Protein AF-A0A0S2Q582-F1 (afdb_monomer_lite)

Organism: NCBI:txid1745191

pLDDT: mean 90.83, std 4.7, range [63.19, 94.94]

Secondary structure (DSSP, 8-state):
-EEEEEEEEE-TTS-EEEEEEEEEEEE---SS--HHHHHHHHHHHHHHHHH--S------TT----TTHHHHHHH-

Foldseek 3Di:
DDKDKAQWDADPVRDIDGHPDIDIDDDDDDPDDPDDVVVVVVCCVVPCVVVVDPDDDDDDPPDDDDPCRVVVVVVD

Sequence (76 aa):
LFRFTTQVMVTLNGEVSQAPCPIQVIFCLKEQNKKKLNSHRWFFNAFGPLINPNVCVLLDVGTKPTGTSIYELWKC

InterPro domains:
  IPR004835 Chitin synthase [PTHR22914] (4-76)

Radius of gyration: 15.04 Å; chains: 1; bounding box: 36×34×36 Å

Structure (mmCIF, N/CA/C/O backbone):
data_AF-A0A0S2Q582-F1
#
_entry.id   AF-A0A0S2Q582-F1
#
loop_
_atom_site.group_PDB
_atom_site.id
_atom_site.type_symbol
_atom_site.label_atom_id
_atom_site.label_alt_id
_atom_site.label_comp_id
_atom_site.label_asym_id
_atom_site.label_entity_id
_atom_site.label_seq_id
_atom_site.pdbx_PDB_ins_code
_atom_site.Cartn_x
_atom_site.Cartn_y
_atom_site.Cartn_z
_atom_site.occupancy
_atom_site.B_iso_or_equiv
_atom_site.auth_seq_id
_atom_site.auth_comp_id
_atom_site.auth_asym_id
_atom_site.auth_atom_id
_atom_site.pdbx_PDB_model_num
ATOM 1 N N . LEU A 1 1 ? -7.970 17.241 -0.595 1.00 68.62 1 LEU A N 1
ATOM 2 C CA . LEU A 1 1 ? -7.604 15.957 -1.233 1.00 68.62 1 LEU A CA 1
ATOM 3 C C . LEU A 1 1 ? -6.899 16.285 -2.536 1.00 68.62 1 LEU A C 1
ATOM 5 O O . LEU A 1 1 ? -7.520 16.930 -3.369 1.00 68.62 1 LEU A O 1
ATOM 9 N N . PHE A 1 2 ? -5.633 15.911 -2.693 1.00 83.56 2 PHE A N 1
ATOM 10 C CA . PHE A 1 2 ? -4.919 16.121 -3.954 1.00 83.56 2 PHE A CA 1
ATOM 11 C C . PHE A 1 2 ? -4.794 14.782 -4.680 1.00 83.56 2 PHE A C 1
ATOM 13 O O . PHE A 1 2 ? -4.409 13.785 -4.064 1.00 83.56 2 PHE A O 1
ATOM 20 N N . ARG A 1 3 ? -5.177 14.751 -5.959 1.00 88.19 3 ARG A N 1
ATOM 21 C CA . ARG A 1 3 ? -5.121 13.563 -6.815 1.00 88.19 3 ARG A CA 1
ATOM 22 C C . ARG A 1 3 ? -4.249 13.866 -8.020 1.00 88.19 3 ARG A C 1
ATOM 24 O O . ARG A 1 3 ? -4.387 14.924 -8.625 1.00 88.19 3 ARG A O 1
ATOM 31 N N . PHE A 1 4 ? -3.387 12.923 -8.364 1.00 91.81 4 PHE A N 1
ATOM 32 C CA . PHE A 1 4 ? -2.503 13.023 -9.514 1.00 91.81 4 PHE A CA 1
ATOM 33 C C . PHE A 1 4 ? -2.292 11.641 -10.124 1.00 91.81 4 PHE A C 1
ATOM 35 O O . PHE A 1 4 ? -2.057 10.676 -9.396 1.00 91.81 4 PHE A O 1
ATOM 42 N N . THR A 1 5 ? -2.402 11.539 -11.444 1.00 93.56 5 THR A N 1
ATOM 43 C CA . THR A 1 5 ? -2.143 10.293 -12.172 1.00 93.56 5 THR A CA 1
ATOM 44 C C . THR A 1 5 ? -0.761 10.379 -12.790 1.00 93.56 5 THR A C 1
ATOM 46 O O . THR A 1 5 ? -0.458 11.341 -13.491 1.00 93.56 5 THR A O 1
ATOM 49 N N . THR A 1 6 ? 0.072 9.379 -12.525 1.00 93.56 6 THR A N 1
ATOM 50 C CA . THR A 1 6 ? 1.447 9.309 -13.022 1.00 93.56 6 THR A CA 1
ATOM 51 C C . THR A 1 6 ? 1.664 8.038 -13.832 1.00 93.56 6 THR A C 1
ATOM 53 O O . THR A 1 6 ? 1.070 7.002 -13.547 1.00 93.56 6 THR A O 1
ATOM 56 N N . GLN A 1 7 ? 2.528 8.109 -14.838 1.00 94.88 7 GLN A N 1
ATOM 57 C CA . GLN A 1 7 ? 3.007 6.967 -15.621 1.00 94.88 7 GLN A CA 1
ATOM 58 C C . GLN A 1 7 ? 4.530 6.957 -15.590 1.00 94.88 7 GLN A C 1
ATOM 60 O O . GLN A 1 7 ? 5.193 7.000 -16.619 1.00 94.88 7 GLN A O 1
ATOM 65 N N . VAL A 1 8 ? 5.092 6.966 -14.388 1.00 92.81 8 VAL A N 1
ATOM 66 C CA . VAL A 1 8 ? 6.533 7.075 -14.184 1.00 92.81 8 VAL A CA 1
ATOM 67 C C . VAL A 1 8 ? 7.027 5.866 -13.404 1.00 92.81 8 VAL A C 1
ATOM 69 O O . VAL A 1 8 ? 6.417 5.478 -12.409 1.00 92.81 8 VAL A O 1
ATOM 72 N N . MET A 1 9 ? 8.141 5.288 -13.845 1.00 90.88 9 MET A N 1
ATOM 73 C CA . MET A 1 9 ? 8.896 4.276 -13.115 1.00 90.88 9 MET A CA 1
ATOM 74 C C . MET A 1 9 ? 10.362 4.695 -12.989 1.00 90.88 9 MET A C 1
ATOM 76 O O . MET A 1 9 ? 10.886 5.431 -13.823 1.00 90.88 9 MET A O 1
ATOM 80 N N . VAL A 1 10 ? 11.021 4.211 -11.938 1.00 89.44 10 VAL A N 1
ATOM 81 C CA . VAL A 1 10 ? 12.460 4.397 -11.727 1.00 89.44 10 VAL A CA 1
ATOM 82 C C . VAL A 1 10 ? 13.157 3.081 -12.057 1.00 89.44 10 VAL A C 1
ATOM 84 O O . VAL A 1 10 ? 12.768 2.033 -11.538 1.00 89.44 10 VAL A O 1
ATOM 87 N N . THR A 1 11 ? 14.145 3.117 -12.949 1.00 87.25 11 THR A N 1
ATOM 88 C CA . THR A 1 11 ? 14.918 1.930 -13.336 1.00 87.25 11 THR A CA 1
ATOM 89 C C . THR A 1 11 ? 15.861 1.505 -12.210 1.00 87.25 11 THR A C 1
ATOM 91 O O . THR A 1 11 ? 16.120 2.255 -11.269 1.00 87.25 11 THR A O 1
ATOM 94 N N . LEU A 1 12 ? 16.432 0.301 -12.312 1.00 85.06 12 LEU A N 1
ATOM 95 C CA . LEU A 1 12 ? 17.451 -0.171 -11.363 1.00 85.06 12 LEU A CA 1
ATOM 96 C C . LEU A 1 12 ? 18.688 0.743 -11.320 1.00 85.06 12 LEU A C 1
ATOM 98 O O . LEU A 1 12 ? 19.364 0.805 -10.297 1.00 85.06 12 LEU A O 1
ATOM 102 N N . ASN A 1 13 ? 18.937 1.485 -12.401 1.00 92.00 13 ASN A N 1
ATOM 103 C CA . ASN A 1 13 ? 20.036 2.439 -12.517 1.00 92.00 13 ASN A CA 1
ATOM 104 C C . ASN A 1 13 ? 19.676 3.825 -11.943 1.00 92.00 13 ASN A C 1
ATOM 106 O O . ASN A 1 13 ? 20.502 4.732 -11.971 1.00 92.00 13 ASN A O 1
ATOM 110 N N . GLY A 1 14 ? 18.455 4.000 -11.421 1.00 89.06 14 GLY A N 1
ATOM 111 C CA . GLY A 1 14 ? 17.969 5.261 -10.857 1.00 89.06 14 GLY A CA 1
ATOM 112 C C . GLY A 1 14 ? 17.393 6.239 -11.884 1.00 89.06 14 GLY A C 1
ATOM 113 O O . GLY A 1 14 ? 17.073 7.371 -11.529 1.00 89.06 14 GLY A O 1
ATOM 114 N N . GLU A 1 15 ? 17.237 5.830 -13.143 1.00 94.00 15 GLU A N 1
ATOM 115 C CA . GLU A 1 15 ? 16.728 6.699 -14.206 1.00 94.00 15 GLU A CA 1
ATOM 116 C C . GLU A 1 15 ? 15.200 6.728 -14.214 1.00 94.00 15 GLU A C 1
ATOM 118 O O . GLU A 1 15 ? 14.533 5.723 -13.960 1.00 94.00 15 GLU A O 1
ATOM 123 N N . VAL A 1 16 ? 14.633 7.884 -14.545 1.00 93.50 16 VAL A N 1
ATOM 124 C CA . VAL A 1 16 ? 13.186 8.063 -14.664 1.00 93.50 16 VAL A CA 1
ATOM 125 C C . VAL A 1 16 ? 12.749 7.675 -16.075 1.00 93.50 16 VAL A C 1
ATOM 127 O O . VAL A 1 16 ? 13.277 8.188 -17.057 1.00 93.50 16 VAL A O 1
ATOM 130 N N . SER A 1 17 ? 11.767 6.786 -16.183 1.00 92.62 17 SER A N 1
ATOM 131 C CA . SER A 1 17 ? 11.210 6.314 -17.457 1.00 92.62 17 SER A CA 1
ATOM 132 C C . SER A 1 17 ? 9.687 6.200 -17.386 1.00 92.62 17 SER A C 1
ATOM 134 O O . SER A 1 17 ? 9.090 6.329 -16.314 1.00 92.62 17 SER A O 1
ATOM 136 N N . GLN A 1 18 ? 9.036 5.994 -18.531 1.00 91.88 18 GLN A N 1
ATOM 137 C CA . GLN A 1 18 ? 7.584 5.867 -18.592 1.00 91.88 18 GLN A CA 1
ATOM 138 C C . GLN A 1 18 ? 7.142 4.462 -18.160 1.00 91.88 18 GLN A C 1
ATOM 140 O O . GLN A 1 18 ? 7.611 3.460 -18.694 1.00 91.88 18 GLN A O 1
ATOM 145 N N . ALA A 1 19 ? 6.227 4.387 -17.195 1.00 89.75 19 ALA A N 1
ATOM 146 C CA . ALA A 1 19 ? 5.653 3.126 -16.737 1.00 89.75 19 ALA A CA 1
ATOM 147 C C . ALA A 1 19 ? 4.556 2.634 -17.700 1.00 89.75 19 ALA A C 1
ATOM 149 O O . ALA A 1 19 ? 3.783 3.451 -18.208 1.00 89.75 19 ALA A O 1
ATOM 150 N N . PRO A 1 20 ? 4.405 1.310 -17.893 1.00 89.00 20 PRO A N 1
ATOM 151 C CA . PRO A 1 20 ? 3.385 0.755 -18.785 1.00 89.00 20 PRO A CA 1
ATOM 152 C C . PRO A 1 20 ? 1.953 0.930 -18.256 1.00 89.00 20 PRO A C 1
ATOM 154 O O . PRO A 1 20 ? 1.002 0.872 -19.031 1.00 89.00 20 PRO A O 1
ATOM 157 N N . CYS A 1 21 ? 1.781 1.137 -16.947 1.00 90.31 21 CYS A N 1
ATOM 158 C CA . CYS A 1 21 ? 0.475 1.259 -16.306 1.00 90.31 21 CYS A CA 1
ATOM 159 C C . CYS A 1 21 ? 0.362 2.595 -15.549 1.00 90.31 21 CYS A C 1
ATOM 161 O O . CYS A 1 21 ? 1.274 2.931 -14.787 1.00 90.31 21 CYS A O 1
ATOM 163 N N . PRO A 1 22 ? -0.730 3.366 -15.728 1.00 93.38 22 PRO A N 1
ATOM 164 C CA . PRO A 1 22 ? -0.975 4.565 -14.935 1.00 93.38 22 PRO A CA 1
ATOM 165 C C . PRO A 1 22 ? -1.240 4.224 -13.467 1.00 93.38 22 PRO A C 1
ATOM 167 O O . PRO A 1 22 ? -2.036 3.345 -13.145 1.00 93.38 22 PRO A O 1
ATOM 170 N N . ILE A 1 23 ? -0.613 4.980 -12.572 1.00 92.50 23 ILE A N 1
ATOM 171 C CA . ILE A 1 23 ? -0.797 4.889 -11.125 1.00 92.50 23 ILE A CA 1
ATOM 172 C C . ILE A 1 23 ? -1.527 6.142 -10.650 1.00 92.50 23 ILE A C 1
ATOM 174 O O . ILE A 1 23 ? -1.083 7.269 -10.882 1.00 92.50 23 ILE A O 1
ATOM 178 N N . GLN A 1 24 ? -2.639 5.948 -9.944 1.00 92.69 24 GLN A N 1
ATOM 179 C CA . GLN A 1 24 ? -3.346 7.031 -9.273 1.00 92.69 24 GLN A CA 1
ATOM 180 C C . GLN A 1 24 ? -2.737 7.266 -7.890 1.00 92.69 24 GLN A C 1
ATOM 182 O O . GLN A 1 24 ? -2.861 6.439 -6.989 1.00 92.69 24 GLN A O 1
ATOM 187 N N . VAL A 1 25 ? -2.134 8.435 -7.702 1.00 92.88 25 VAL A N 1
ATOM 188 C CA . VAL A 1 25 ? -1.639 8.890 -6.403 1.00 92.88 25 VAL A CA 1
ATOM 189 C C . VAL A 1 25 ? -2.688 9.786 -5.756 1.00 92.88 25 VAL A C 1
ATOM 191 O O . VAL A 1 25 ? -3.243 10.687 -6.394 1.00 92.88 25 VAL A O 1
ATOM 194 N N . ILE A 1 26 ? -2.963 9.534 -4.478 1.00 91.88 26 ILE A N 1
ATOM 195 C CA . ILE A 1 26 ? -3.866 10.337 -3.658 1.00 91.88 26 ILE A CA 1
ATOM 196 C C . ILE A 1 26 ? -3.109 10.746 -2.401 1.00 91.88 26 ILE A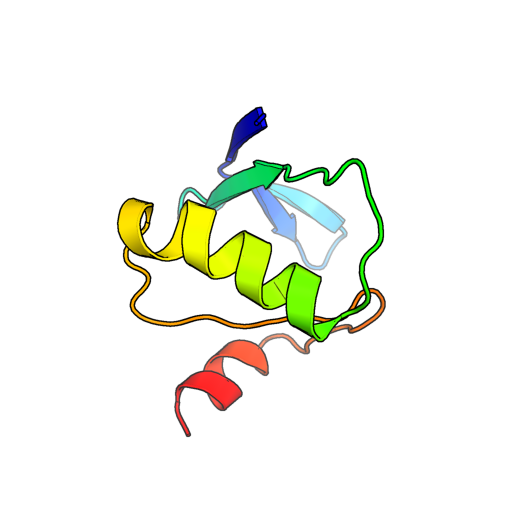 C 1
ATOM 198 O O . ILE A 1 26 ? -2.686 9.897 -1.620 1.00 91.88 26 ILE A O 1
ATOM 202 N N . PHE A 1 27 ? -2.955 12.051 -2.196 1.00 92.00 27 PHE A N 1
ATOM 203 C CA . PHE A 1 27 ? -2.410 12.578 -0.954 1.00 92.00 27 PHE A CA 1
ATOM 204 C C . PHE A 1 27 ? -3.538 12.825 0.050 1.00 92.00 27 PHE A C 1
ATOM 206 O O . PHE A 1 27 ? -4.460 13.616 -0.196 1.00 92.00 27 PHE A O 1
ATOM 213 N N . CYS A 1 28 ? -3.433 12.155 1.195 1.00 89.88 28 CYS A N 1
ATOM 214 C CA . CYS A 1 28 ? -4.363 12.263 2.307 1.00 89.88 28 CYS A CA 1
ATOM 215 C C . CYS A 1 28 ? -3.640 12.839 3.524 1.00 89.88 28 CYS A C 1
ATOM 217 O O . CYS A 1 28 ? -2.748 12.205 4.081 1.00 89.88 28 CYS A O 1
ATOM 219 N N . LEU A 1 29 ? -4.074 14.018 3.964 1.00 90.12 29 LEU A N 1
ATOM 220 C CA . LEU A 1 29 ? -3.656 14.614 5.226 1.00 90.12 29 LEU A CA 1
ATOM 221 C C . LEU A 1 29 ? -4.834 14.581 6.192 1.00 90.12 29 LEU A C 1
ATOM 223 O O . LEU A 1 29 ? -5.955 14.933 5.823 1.00 90.12 29 LEU A O 1
ATOM 227 N N . LYS A 1 30 ? -4.566 14.175 7.429 1.00 86.69 30 LYS A N 1
ATOM 228 C CA . LYS A 1 30 ? -5.516 14.298 8.529 1.00 86.69 30 LYS A CA 1
ATOM 229 C C . LYS A 1 30 ? -5.037 15.392 9.474 1.00 86.69 30 LYS A C 1
ATOM 231 O O . LYS A 1 30 ? -3.861 15.441 9.818 1.00 86.69 30 LYS A O 1
ATOM 236 N N . GLU A 1 31 ? -5.958 16.235 9.912 1.00 89.94 31 GLU A N 1
ATOM 237 C CA . GLU A 1 31 ? -5.653 17.346 10.816 1.00 89.94 31 GLU A CA 1
ATOM 238 C C . GLU A 1 31 ? -5.314 16.855 12.231 1.00 89.94 31 GLU A C 1
ATOM 240 O O . GLU A 1 31 ? -4.392 17.346 12.872 1.00 89.94 31 GLU A O 1
ATOM 245 N N . GLN A 1 32 ? -6.027 15.831 12.712 1.00 91.12 32 GLN A N 1
ATOM 246 C CA . GLN A 1 32 ? -5.879 15.331 14.078 1.00 91.12 32 GLN A CA 1
ATOM 247 C C . GLN A 1 32 ? -5.272 13.930 14.121 1.00 91.12 32 GLN A C 1
ATOM 249 O O . GLN A 1 32 ? -5.756 12.977 13.491 1.00 91.12 32 GLN A O 1
ATOM 254 N N . ASN A 1 33 ? -4.246 13.755 14.957 1.00 88.19 33 ASN A N 1
ATOM 255 C CA . ASN A 1 33 ? -3.672 12.440 15.189 1.00 88.19 33 ASN A CA 1
ATOM 256 C C . ASN A 1 33 ? -4.409 11.641 16.277 1.00 88.19 33 ASN A C 1
ATOM 258 O O . ASN A 1 33 ? -4.114 11.767 17.457 1.00 88.19 33 ASN A O 1
ATOM 262 N N . LYS A 1 34 ? -5.338 10.761 15.876 1.00 87.56 34 LYS A N 1
ATOM 263 C CA . LYS A 1 34 ? -6.099 9.881 16.788 1.00 87.56 34 LYS A CA 1
ATOM 264 C C . LYS A 1 34 ? -5.632 8.410 16.850 1.00 87.56 34 LYS A C 1
ATOM 266 O O . LYS A 1 34 ? -6.471 7.519 16.935 1.00 87.56 34 LYS A O 1
ATOM 271 N N . LYS A 1 35 ? -4.321 8.125 16.862 1.00 90.44 35 LYS A N 1
ATOM 272 C CA . LYS A 1 35 ? -3.719 6.757 16.887 1.00 90.44 35 LYS A CA 1
ATOM 273 C C . LYS A 1 35 ? -3.902 5.946 15.581 1.00 90.44 35 LYS A C 1
ATOM 275 O O . LYS A 1 35 ? -4.691 6.315 14.709 1.00 90.44 35 LYS A O 1
ATOM 280 N N . LYS A 1 36 ? -3.159 4.833 15.435 1.00 87.56 36 LYS A N 1
ATOM 281 C CA . LYS A 1 36 ? -3.060 4.018 14.195 1.00 87.56 36 LYS A CA 1
ATOM 282 C C . LYS A 1 36 ? -4.414 3.461 13.737 1.00 87.56 36 LYS A C 1
ATOM 284 O O . LYS A 1 36 ? -4.851 3.764 12.631 1.00 87.56 36 LYS A O 1
ATOM 289 N N . LEU A 1 37 ? -5.133 2.755 14.616 1.00 92.38 37 LEU A N 1
ATOM 290 C CA . LEU A 1 37 ? -6.406 2.104 14.272 1.00 92.38 37 LEU A CA 1
ATOM 291 C C . LEU A 1 37 ? -7.471 3.087 13.754 1.00 92.38 37 LEU A C 1
ATOM 293 O O . LEU A 1 37 ? -8.108 2.830 12.735 1.00 92.38 37 LEU A O 1
ATOM 297 N N . ASN A 1 38 ? -7.627 4.249 14.400 1.00 92.69 38 ASN A N 1
ATOM 298 C CA . ASN A 1 38 ? -8.585 5.254 13.926 1.00 92.69 38 ASN A CA 1
ATOM 299 C C . ASN A 1 38 ? -8.147 5.898 12.612 1.00 92.69 38 ASN A C 1
ATOM 301 O O . ASN A 1 38 ? -8.995 6.328 11.841 1.00 92.69 38 ASN A O 1
ATOM 305 N N . SER A 1 39 ? -6.841 5.960 12.344 1.00 91.75 39 SER A N 1
ATOM 306 C CA . SER A 1 39 ? -6.322 6.480 11.074 1.00 91.75 39 SER A CA 1
ATOM 307 C C . SER A 1 39 ? -6.697 5.558 9.919 1.00 91.75 39 SER A C 1
ATOM 309 O O . SER A 1 39 ? -7.150 6.035 8.883 1.00 91.75 39 SER A O 1
ATOM 311 N N . HIS A 1 40 ? -6.584 4.242 10.127 1.00 91.88 40 HIS A N 1
ATOM 312 C CA . HIS A 1 40 ? -7.021 3.249 9.147 1.00 91.88 40 HIS A CA 1
ATOM 313 C C . HIS A 1 40 ? -8.535 3.326 8.939 1.00 91.88 40 HIS A C 1
ATOM 315 O O . HIS A 1 40 ? -8.988 3.422 7.804 1.00 91.88 40 HIS A O 1
ATOM 321 N N . ARG A 1 41 ? -9.321 3.360 10.026 1.00 93.38 41 ARG A N 1
ATOM 322 C CA . ARG A 1 41 ? -10.787 3.457 9.939 1.00 93.38 41 ARG A CA 1
ATOM 323 C C . ARG A 1 41 ? -11.237 4.727 9.222 1.00 93.38 41 ARG A C 1
ATOM 325 O O . ARG A 1 41 ? -12.125 4.662 8.383 1.00 93.38 41 ARG A O 1
ATOM 332 N N . TRP A 1 42 ? -10.608 5.862 9.523 1.00 93.19 42 TRP A N 1
ATOM 333 C CA . TRP A 1 42 ? -10.862 7.124 8.832 1.00 93.19 42 TRP A CA 1
ATOM 334 C C . TRP A 1 42 ? -10.601 6.998 7.328 1.00 93.19 42 TRP A C 1
ATOM 336 O O . TRP A 1 42 ? -11.459 7.370 6.533 1.00 93.19 42 TRP A O 1
ATOM 346 N N . PHE A 1 43 ? -9.463 6.414 6.939 1.00 93.38 43 PHE A N 1
ATOM 347 C CA . PHE A 1 43 ? -9.120 6.225 5.532 1.00 93.38 43 PHE A CA 1
ATOM 348 C C . PHE A 1 43 ? -10.106 5.284 4.824 1.00 93.38 43 PHE A C 1
ATOM 350 O O . PHE A 1 43 ? -10.696 5.659 3.813 1.00 93.38 43 PHE A O 1
ATOM 357 N N . PHE A 1 44 ? -10.339 4.085 5.362 1.00 94.50 44 PHE A N 1
ATOM 358 C CA . PHE A 1 44 ? -11.200 3.096 4.711 1.00 94.50 44 PHE A CA 1
ATOM 359 C C . PHE A 1 44 ? -12.667 3.518 4.664 1.00 94.50 44 PHE A C 1
ATOM 361 O O . PHE A 1 44 ? -13.311 3.292 3.646 1.00 94.50 44 PHE A O 1
ATOM 368 N N . ASN A 1 45 ? -13.184 4.195 5.692 1.00 94.12 45 ASN A N 1
ATOM 369 C CA . ASN A 1 45 ? -14.555 4.707 5.658 1.00 94.12 45 ASN A CA 1
ATOM 370 C C . ASN A 1 45 ? -14.731 5.828 4.625 1.00 94.12 45 ASN A C 1
ATOM 372 O O . ASN A 1 45 ? -15.792 5.928 4.019 1.00 94.12 45 ASN A O 1
ATOM 376 N N . ALA A 1 46 ? -13.716 6.676 4.434 1.00 92.38 46 ALA A N 1
ATOM 377 C CA . ALA A 1 46 ? -13.800 7.801 3.508 1.00 92.38 46 ALA A CA 1
ATOM 378 C C . ALA A 1 46 ? -13.552 7.392 2.046 1.00 92.38 46 ALA A C 1
ATOM 380 O O . ALA A 1 46 ? -14.229 7.886 1.149 1.00 92.38 46 ALA A O 1
ATOM 381 N N . PHE A 1 47 ? -12.578 6.510 1.795 1.00 92.44 47 PHE A N 1
ATOM 382 C CA . PHE A 1 47 ? -12.106 6.198 0.440 1.00 92.44 47 PHE A CA 1
ATOM 383 C C . PHE A 1 47 ? -12.462 4.791 -0.037 1.00 92.44 47 PHE A C 1
ATOM 385 O O . PHE A 1 47 ? -12.606 4.594 -1.241 1.00 92.44 47 PHE A O 1
ATOM 392 N N . GLY A 1 48 ? -12.629 3.828 0.873 1.00 93.56 48 GLY A N 1
ATOM 393 C CA . GLY A 1 48 ? -12.914 2.431 0.535 1.00 93.56 48 GLY A CA 1
ATOM 394 C C . GLY A 1 48 ? -14.138 2.278 -0.373 1.00 93.56 48 GLY A C 1
ATOM 395 O O . GLY A 1 48 ? -13.983 1.736 -1.464 1.00 93.56 48 GLY A O 1
ATOM 396 N N . PRO A 1 49 ? -15.315 2.829 -0.012 1.00 94.94 49 PRO A N 1
ATOM 397 C CA . PRO A 1 49 ? -16.513 2.745 -0.851 1.00 94.94 49 PRO A CA 1
ATOM 398 C C . PRO A 1 49 ? -16.393 3.461 -2.203 1.00 94.94 49 PRO A C 1
ATOM 400 O O . PRO A 1 49 ? -17.049 3.072 -3.160 1.00 94.94 49 PRO A O 1
ATOM 403 N N . LEU A 1 50 ? -15.570 4.513 -2.287 1.00 92.69 50 LEU A N 1
ATOM 404 C CA . LEU A 1 50 ? -15.416 5.314 -3.507 1.00 92.69 50 LEU A CA 1
ATOM 405 C C . LEU A 1 50 ? -14.474 4.660 -4.523 1.00 92.69 50 LEU A C 1
ATOM 407 O O . LEU A 1 50 ? -14.662 4.823 -5.724 1.00 92.69 50 LEU A O 1
ATOM 411 N N . ILE A 1 51 ? -13.429 3.986 -4.041 1.00 91.25 51 ILE A N 1
ATOM 412 C CA . ILE A 1 51 ? -12.409 3.344 -4.884 1.00 91.25 51 ILE A CA 1
ATOM 413 C C . ILE A 1 51 ? -12.757 1.870 -5.127 1.00 91.25 51 ILE A C 1
ATOM 415 O O . ILE A 1 51 ? -12.353 1.314 -6.143 1.00 91.25 51 ILE A O 1
ATOM 419 N N . ASN A 1 52 ? -13.510 1.255 -4.210 1.00 94.88 52 ASN A N 1
ATOM 420 C CA . ASN A 1 52 ? -13.905 -0.152 -4.218 1.00 94.88 52 ASN A CA 1
ATOM 421 C C . ASN A 1 52 ? -12.741 -1.107 -4.573 1.00 94.88 52 ASN A C 1
ATOM 423 O O . ASN A 1 52 ? -12.789 -1.800 -5.592 1.00 94.88 52 ASN A O 1
ATOM 427 N N . PRO A 1 53 ? -11.647 -1.101 -3.788 1.00 93.69 53 PRO A N 1
ATOM 428 C CA . PRO A 1 53 ? -10.446 -1.856 -4.123 1.00 93.69 53 PRO A CA 1
ATOM 429 C C . PRO A 1 53 ? -10.652 -3.368 -3.948 1.00 93.69 53 PRO A C 1
ATOM 431 O O . PRO A 1 53 ? -11.149 -3.812 -2.918 1.00 93.69 53 PRO A O 1
ATOM 434 N N . ASN A 1 54 ? -10.167 -4.168 -4.904 1.00 93.00 54 ASN A N 1
ATOM 435 C CA . ASN A 1 54 ? -10.151 -5.635 -4.785 1.00 93.00 54 ASN A CA 1
ATOM 436 C C . ASN A 1 54 ? -9.140 -6.130 -3.736 1.00 93.00 54 ASN A C 1
ATOM 438 O O . ASN A 1 54 ? -9.342 -7.159 -3.101 1.00 93.00 54 ASN A O 1
ATOM 442 N N . VAL A 1 55 ? -8.028 -5.406 -3.576 1.00 92.62 55 VAL A N 1
ATOM 443 C CA . VAL A 1 55 ? -6.915 -5.758 -2.687 1.00 92.62 55 VAL A CA 1
ATOM 444 C C . VAL A 1 55 ? -6.408 -4.482 -2.027 1.00 92.62 55 VAL A C 1
ATOM 446 O O . VAL A 1 55 ? -6.237 -3.463 -2.695 1.00 92.62 55 VAL A O 1
ATOM 449 N N . CYS A 1 56 ? -6.146 -4.537 -0.722 1.00 93.62 56 CYS A N 1
ATOM 450 C CA . CYS A 1 56 ? -5.552 -3.437 0.033 1.00 93.62 56 CYS A CA 1
ATOM 451 C C . CYS A 1 56 ? -4.264 -3.903 0.709 1.00 93.62 56 CYS A C 1
ATOM 453 O O . CYS A 1 56 ? -4.291 -4.835 1.509 1.00 93.62 56 CYS A O 1
ATOM 455 N N . VAL A 1 57 ? -3.154 -3.214 0.439 1.00 92.69 57 VAL A N 1
ATOM 456 C CA . VAL A 1 57 ? -1.863 -3.453 1.099 1.00 92.69 57 VAL A CA 1
ATOM 457 C C . VAL A 1 57 ? -1.499 -2.214 1.911 1.00 92.69 57 VAL A C 1
ATOM 459 O O . VAL A 1 57 ? -1.425 -1.112 1.370 1.00 92.69 57 VAL A O 1
ATOM 462 N N . LEU A 1 58 ? -1.289 -2.387 3.217 1.00 92.38 58 LEU A N 1
ATOM 463 C CA . LEU A 1 58 ? -0.822 -1.324 4.109 1.00 92.38 58 LEU A CA 1
ATOM 464 C C . LEU A 1 58 ? 0.689 -1.463 4.300 1.00 92.38 58 LEU A C 1
ATOM 466 O O . LEU A 1 58 ? 1.151 -2.488 4.794 1.00 92.38 58 LEU A 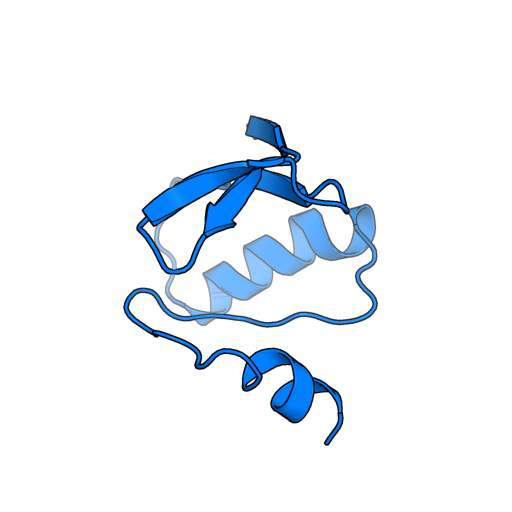O 1
ATOM 470 N N . LEU A 1 59 ? 1.443 -0.433 3.918 1.00 91.88 59 LEU A N 1
ATOM 471 C CA . LEU A 1 59 ? 2.899 -0.399 4.041 1.00 91.88 59 LEU A CA 1
ATOM 472 C C . LEU A 1 59 ? 3.306 0.655 5.075 1.00 91.88 59 LEU A C 1
ATOM 474 O O . LEU A 1 59 ? 2.977 1.832 4.926 1.00 91.88 59 LEU A O 1
ATOM 478 N N . ASP A 1 60 ? 4.022 0.237 6.119 1.00 90.69 60 ASP A N 1
ATOM 479 C CA . ASP A 1 60 ? 4.554 1.162 7.121 1.00 90.69 60 ASP A CA 1
ATOM 480 C C . ASP A 1 60 ? 5.766 1.922 6.545 1.00 90.69 60 ASP A C 1
ATOM 482 O O . ASP A 1 60 ? 6.601 1.356 5.831 1.00 90.69 60 ASP A O 1
ATOM 486 N N . VAL A 1 61 ? 5.874 3.216 6.865 1.00 88.75 61 VAL A N 1
ATOM 487 C CA . VAL A 1 61 ? 6.990 4.071 6.424 1.00 88.75 61 VAL A CA 1
ATOM 488 C C . VAL A 1 61 ? 8.322 3.466 6.871 1.00 88.75 61 VAL A C 1
ATOM 490 O O . VAL A 1 61 ? 8.468 3.047 8.015 1.00 88.75 61 VAL A O 1
ATOM 493 N N . GLY A 1 62 ? 9.293 3.435 5.957 1.00 92.62 62 GLY A N 1
ATOM 494 C CA . GLY A 1 62 ? 10.598 2.808 6.183 1.00 92.62 62 GLY A CA 1
ATOM 495 C C . GLY A 1 62 ? 10.660 1.332 5.780 1.00 92.62 62 GLY A C 1
ATOM 496 O O . GLY A 1 62 ? 11.753 0.776 5.705 1.00 92.62 62 GLY A O 1
ATOM 497 N N . THR A 1 63 ? 9.529 0.702 5.448 1.00 93.38 63 THR A N 1
ATOM 498 C CA . THR A 1 63 ? 9.526 -0.662 4.904 1.00 93.38 63 THR A CA 1
ATOM 499 C C . THR A 1 63 ? 9.988 -0.649 3.449 1.00 93.38 63 THR A C 1
ATOM 501 O O . THR A 1 63 ? 9.391 0.0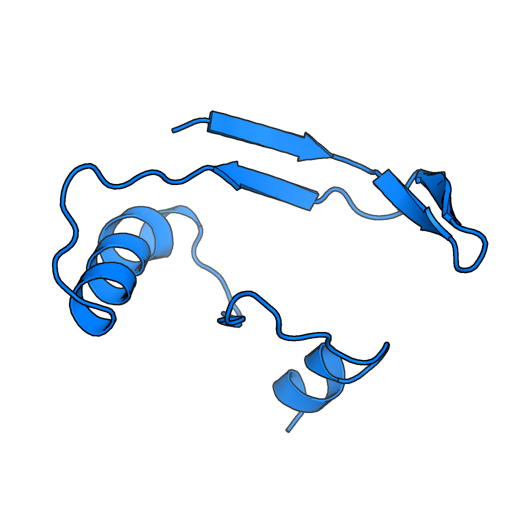27 2.611 1.00 93.38 63 THR A O 1
ATOM 504 N N . LYS A 1 64 ? 11.0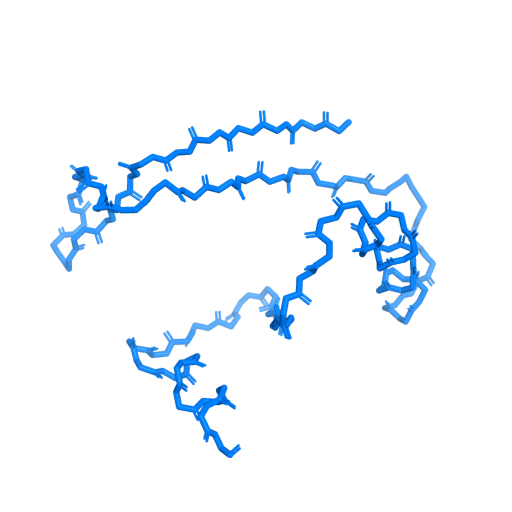27 -1.430 3.132 1.00 91.31 64 LYS A N 1
ATOM 505 C CA . LYS A 1 64 ? 11.519 -1.627 1.763 1.00 91.31 64 LYS A CA 1
ATOM 506 C C . LYS A 1 64 ? 11.112 -3.019 1.255 1.00 91.31 64 LYS A C 1
ATOM 508 O O . LYS A 1 64 ? 11.833 -3.978 1.532 1.00 91.31 64 LYS A O 1
ATOM 513 N N . PRO A 1 65 ? 9.976 -3.156 0.546 1.00 90.50 65 PRO A N 1
ATOM 514 C CA . PRO A 1 65 ? 9.614 -4.421 -0.085 1.00 90.50 65 PRO A CA 1
ATOM 515 C C . PRO A 1 65 ? 10.671 -4.828 -1.120 1.00 90.50 65 PRO A C 1
ATOM 517 O O . PRO A 1 65 ? 11.275 -3.978 -1.780 1.00 90.50 65 PRO A O 1
ATOM 520 N N . THR A 1 66 ? 10.907 -6.132 -1.253 1.00 90.44 66 THR A N 1
ATOM 521 C CA . THR A 1 66 ? 11.733 -6.672 -2.340 1.00 90.44 66 THR A CA 1
ATOM 522 C C . THR A 1 66 ? 10.900 -6.745 -3.623 1.00 90.44 66 THR A C 1
ATOM 524 O O . THR A 1 66 ? 9.677 -6.614 -3.584 1.00 90.44 66 THR A O 1
ATOM 527 N N . GLY A 1 67 ? 11.545 -6.936 -4.780 1.00 87.12 67 GLY A N 1
ATOM 528 C CA . GLY A 1 67 ? 10.891 -6.789 -6.091 1.00 87.12 67 GLY A CA 1
ATOM 529 C C . GLY A 1 67 ? 9.624 -7.631 -6.297 1.00 87.12 67 GLY A C 1
ATOM 530 O O . GLY A 1 67 ? 8.753 -7.232 -7.062 1.00 87.12 67 GLY A O 1
ATOM 531 N N . THR A 1 68 ? 9.486 -8.754 -5.589 1.00 92.00 68 THR A N 1
ATOM 532 C CA . THR A 1 68 ? 8.328 -9.655 -5.686 1.00 92.00 68 THR A CA 1
ATOM 533 C C . THR A 1 68 ? 7.500 -9.744 -4.405 1.00 92.00 68 THR A C 1
ATOM 535 O O . THR A 1 68 ? 6.442 -10.369 -4.419 1.00 92.00 68 THR A O 1
ATOM 538 N N . SER A 1 69 ? 7.909 -9.114 -3.296 1.00 93.25 69 SER A N 1
ATOM 539 C CA . SER A 1 69 ? 7.313 -9.412 -1.984 1.00 93.25 69 SER A CA 1
ATOM 540 C C . SER A 1 69 ? 5.830 -9.061 -1.885 1.00 93.25 69 SER A C 1
ATOM 542 O O . SER A 1 69 ? 5.082 -9.768 -1.222 1.00 93.25 69 SER A O 1
ATOM 544 N N . ILE A 1 70 ? 5.387 -7.980 -2.537 1.00 92.81 70 ILE A N 1
ATOM 545 C CA . ILE A 1 70 ? 3.968 -7.582 -2.528 1.00 92.81 70 ILE A CA 1
ATOM 546 C C . ILE A 1 70 ? 3.120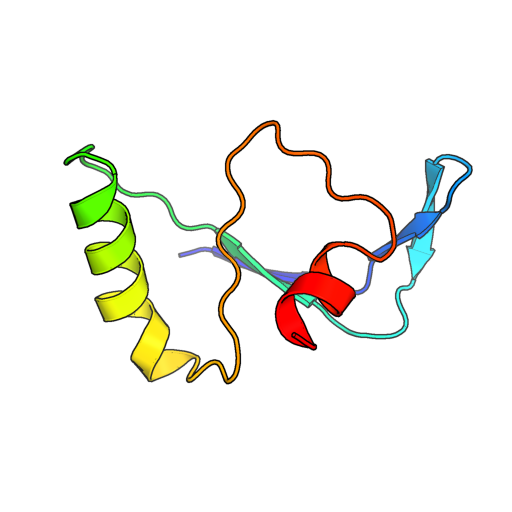 -8.585 -3.319 1.00 92.81 70 ILE A C 1
ATOM 548 O O . ILE A 1 70 ? 2.015 -8.917 -2.898 1.00 92.81 70 ILE A O 1
ATOM 552 N N . TYR A 1 71 ? 3.638 -9.071 -4.448 1.00 92.00 71 TYR A N 1
ATOM 553 C CA . TYR A 1 71 ? 2.944 -10.057 -5.271 1.00 92.00 71 TYR A CA 1
ATOM 554 C C . TYR A 1 71 ? 2.806 -11.393 -4.538 1.00 92.00 71 TYR A C 1
ATOM 556 O O . TYR A 1 71 ? 1.707 -11.933 -4.462 1.00 92.00 71 TYR A O 1
ATOM 564 N N . GLU A 1 72 ? 3.894 -11.884 -3.939 1.00 93.50 72 GLU A N 1
ATOM 565 C CA . GLU A 1 72 ? 3.863 -13.131 -3.167 1.00 93.50 72 GLU A CA 1
ATOM 566 C C . GLU A 1 72 ? 2.939 -13.023 -1.946 1.00 93.50 72 GLU A C 1
ATOM 568 O O . GLU A 1 72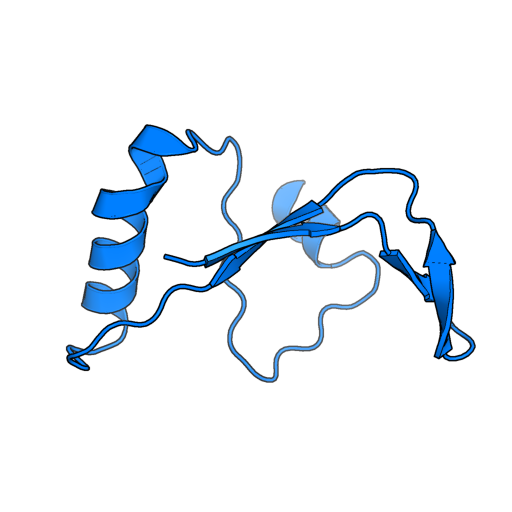 ? 2.193 -13.958 -1.679 1.00 93.50 72 GLU A O 1
ATOM 573 N N . LEU A 1 73 ? 2.904 -11.869 -1.261 1.00 91.44 73 LEU A N 1
ATOM 574 C CA . LEU A 1 73 ? 1.968 -11.616 -0.155 1.00 91.44 73 LEU A CA 1
ATOM 575 C C . LEU A 1 73 ? 0.501 -11.706 -0.598 1.00 91.44 73 LEU A C 1
ATOM 577 O O . LEU A 1 73 ? -0.338 -12.204 0.145 1.00 91.44 73 LEU A O 1
ATOM 581 N N . TRP A 1 74 ? 0.181 -11.178 -1.780 1.00 91.44 74 TRP A N 1
ATOM 582 C CA . TRP A 1 74 ? -1.180 -11.212 -2.312 1.00 91.44 74 TRP A CA 1
ATOM 583 C C . TRP A 1 74 ? -1.590 -12.605 -2.803 1.00 91.44 74 TRP A C 1
ATOM 585 O O . TRP A 1 74 ? -2.760 -12.963 -2.697 1.00 91.44 74 TRP A O 1
ATOM 595 N N . LYS A 1 75 ? -0.643 -13.369 -3.357 1.00 90.94 75 LYS A N 1
ATOM 596 C CA . LYS A 1 75 ? -0.894 -14.680 -3.963 1.00 90.94 75 LYS A CA 1
ATOM 597 C C . LYS A 1 75 ? -1.167 -15.794 -2.938 1.00 90.94 75 LYS A C 1
ATOM 599 O O . LYS A 1 75 ? -1.714 -16.815 -3.350 1.00 90.94 75 LYS A O 1
ATOM 604 N N . CYS A 1 76 ? -0.736 -15.626 -1.682 1.00 63.19 76 CYS A N 1
ATOM 605 C CA . CYS A 1 76 ? -0.853 -16.631 -0.616 1.00 63.19 76 CYS A CA 1
ATOM 606 C C . CYS A 1 76 ? -2.235 -17.291 -0.524 1.00 63.19 76 CYS A C 1
ATOM 608 O O . CYS A 1 76 ? -3.252 -16.563 -0.516 1.00 63.19 76 CYS A O 1
#